Protein AF-A0A8J6B999-F1 (afdb_monomer)

Mean predicted aligned error: 14.42 Å

InterPro domains:
  IPR036723 Alpha-catenin/vinculin-like superfamily [SSF47220] (1-69)
  IPR054082 Talin, IBS2B domain [PF21896] (1-63)

Nearest PDB structures (foldseek):
  4igg-assembly1_B  TM=6.550E-01  e=1.428E-01  Homo sapiens
  1dov-assembly1_A  TM=7.125E-01  e=2.689E-01  Mus musculus
  4igg-assembly1_A  TM=6.454E-01  e=2.087E-01  Homo sapiens
  8tsh-assembly1_F  TM=8.777E-01  e=1.912E+00  Caldimonas thermodepolymerans
  3q84-assembly1_A  TM=4.508E-01  e=5.393E-01  Homo sapiens

Foldseek 3Di:
DVVVLVVVLVVLVVQLVVLVVQLVVLVVVCVVPVPDVVSVVSNVVSVVSNVVSVVVSVVSVVCPPPCNVVVVVVVVVVVVVVVCVVDVPDDPDPDDPVVVVVVVVVVVVVVVVVVVVVVVVPDPPDDPDDPPPD

Solvent-accessible surface area (backbone atoms only — not comparable to full-atom values): 7767 Å² total; per-residue (Å²): 116,72,70,60,58,50,50,51,53,52,50,40,52,49,52,31,53,53,28,48,52,52,26,53,51,30,48,52,51,29,72,77,42,78,82,48,67,65,38,56,53,51,28,52,52,25,51,48,51,30,52,53,36,50,52,51,46,50,49,53,63,61,66,57,44,90,61,46,68,58,51,53,51,50,50,54,52,52,54,54,51,50,59,57,64,73,62,75,82,66,84,92,64,98,66,54,71,70,56,52,51,51,52,52,54,53,50,52,53,50,55,53,50,51,52,55,52,56,59,58,64,73,42,99,82,65,77,94,76,87,74,93,78,130

Organism: Eleutherodactylus coqui (NCBI:txid57060)

pLDDT: mean 76.55, std 13.99, range [33.22, 92.75]

Secondary structure (DSSP, 8-state):
-HHHHHHHHHHHHHHHHHHHHHHHHHHHHHHH-TT-HHHHHHHHHHHHHHHHHHHHHHHHHHHT-TTHHHHHHHHHHHHHHHHHHHS--S-S----HHHHHHHHHHHHHHHHHHHHHHHHHTSTT--TTSSS--

Sequence (134 aa):
QNKQDQAQVVSNLKSISLSSSKLLQAAKALSADPAAPNLKSELAAAARAVTDSINQLITVCTQQAPGQKECDNALRELETVRELLQNPTEPLNDHSYFHCLDSVMENSKVHTCTRSICLHQSSPGSPPGSVFGA

Radius of gyration: 26.24 Å; Cα contacts (8 Å, |Δi|>4): 38; chains: 1; bounding box: 51×38×75 Å

Structure (mmCIF, N/CA/C/O backbone):
data_AF-A0A8J6B999-F1
#
_entry.id   AF-A0A8J6B999-F1
#
loop_
_atom_site.group_PDB
_atom_site.id
_atom_site.type_symbol
_atom_site.label_atom_id
_atom_site.label_alt_id
_atom_site.label_comp_id
_atom_site.label_asym_id
_atom_site.label_entity_id
_atom_site.label_seq_id
_atom_site.pdbx_PDB_ins_code
_atom_site.Cartn_x
_atom_site.Cartn_y
_atom_site.Cartn_z
_atom_site.occupancy
_atom_site.B_iso_or_equiv
_atom_site.auth_seq_id
_atom_site.auth_comp_id
_atom_site.auth_asym_id
_atom_site.auth_atom_id
_atom_site.pdbx_PDB_model_num
ATOM 1 N N . GLN A 1 1 ? -7.640 -1.691 -13.916 1.00 46.19 1 GLN A N 1
ATOM 2 C CA . GLN A 1 1 ? -6.959 -1.006 -12.798 1.00 46.19 1 GLN A CA 1
ATOM 3 C C . GLN A 1 1 ? -7.931 -0.465 -11.737 1.00 46.19 1 GLN A C 1
ATOM 5 O O . GLN A 1 1 ? -8.059 -1.104 -10.706 1.00 46.19 1 GLN A O 1
ATOM 10 N N . ASN A 1 2 ? -8.708 0.596 -12.003 1.00 55.53 2 ASN A N 1
ATOM 11 C CA . ASN A 1 2 ? -9.453 1.370 -10.983 1.00 55.53 2 ASN A CA 1
ATOM 12 C C . ASN A 1 2 ? -10.414 0.560 -10.066 1.00 55.53 2 ASN A C 1
ATOM 14 O O . ASN A 1 2 ? -10.564 0.857 -8.886 1.00 55.53 2 ASN A O 1
ATOM 18 N N . LYS A 1 3 ? -11.023 -0.531 -10.562 1.00 56.66 3 LYS A N 1
ATOM 19 C CA . LYS A 1 3 ? -11.933 -1.375 -9.756 1.00 56.66 3 LYS A CA 1
ATOM 20 C C . LYS A 1 3 ? -11.254 -2.068 -8.567 1.00 56.66 3 LYS A C 1
ATOM 22 O O . LYS A 1 3 ? -11.911 -2.292 -7.556 1.00 56.66 3 LYS A O 1
ATOM 27 N N . GLN A 1 4 ? -9.977 -2.434 -8.687 1.00 59.88 4 GLN A N 1
ATOM 28 C CA . GLN A 1 4 ? -9.262 -3.167 -7.636 1.00 59.88 4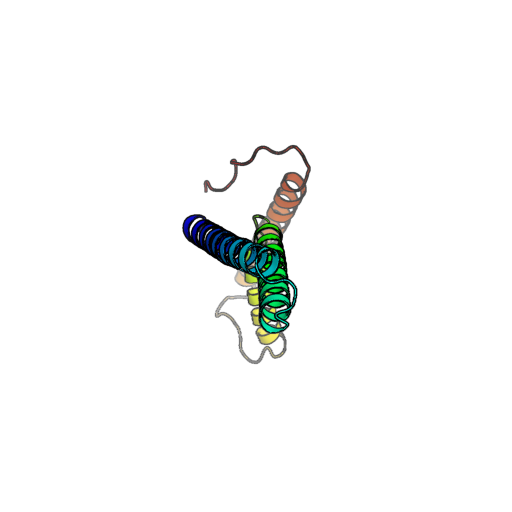 GLN A CA 1
ATOM 29 C C . GLN A 1 4 ? -8.828 -2.218 -6.510 1.00 59.88 4 GLN A C 1
ATOM 31 O O . GLN A 1 4 ? -9.015 -2.525 -5.336 1.00 59.88 4 GLN A O 1
ATOM 36 N N . ASP A 1 5 ? -8.377 -1.020 -6.881 1.00 67.12 5 ASP A N 1
ATOM 37 C CA . ASP A 1 5 ? -8.049 0.070 -5.959 1.00 67.12 5 ASP A CA 1
ATOM 38 C C . ASP A 1 5 ? -9.290 0.550 -5.201 1.00 67.12 5 ASP A C 1
ATOM 40 O O . ASP A 1 5 ? -9.283 0.649 -3.973 1.00 67.12 5 ASP A O 1
ATOM 44 N N . GLN A 1 6 ? -10.400 0.741 -5.919 1.00 68.12 6 GLN A N 1
ATOM 45 C CA . GLN A 1 6 ? -11.683 1.100 -5.325 1.00 68.12 6 GLN A CA 1
ATOM 46 C C . GLN A 1 6 ? -12.195 0.009 -4.372 1.00 68.12 6 GLN A C 1
ATOM 48 O O . GLN A 1 6 ? -12.699 0.324 -3.296 1.00 68.12 6 GLN A O 1
ATOM 53 N N . ALA A 1 7 ? -12.032 -1.274 -4.715 1.00 77.94 7 ALA A N 1
ATOM 54 C CA . ALA A 1 7 ? -12.398 -2.378 -3.829 1.00 77.94 7 ALA A CA 1
ATOM 55 C C . ALA A 1 7 ? -11.564 -2.383 -2.537 1.00 77.94 7 ALA A C 1
ATOM 57 O O . ALA A 1 7 ? -12.112 -2.612 -1.458 1.00 77.94 7 ALA A O 1
ATOM 58 N N . GLN A 1 8 ? -10.267 -2.080 -2.630 1.00 76.69 8 GLN A N 1
ATOM 59 C CA . GLN A 1 8 ? -9.373 -2.005 -1.476 1.00 76.69 8 GLN A CA 1
ATOM 60 C C . GLN A 1 8 ? -9.730 -0.826 -0.559 1.00 76.69 8 GLN A C 1
ATOM 62 O O . GLN A 1 8 ? -9.855 -1.002 0.653 1.00 76.69 8 GLN A O 1
ATOM 67 N N . VAL A 1 9 ? -10.005 0.351 -1.132 1.00 81.44 9 VAL A N 1
ATOM 68 C CA . VAL A 1 9 ? -10.483 1.528 -0.385 1.00 81.44 9 VAL A CA 1
ATOM 69 C C . VAL A 1 9 ? -11.818 1.236 0.304 1.00 81.44 9 VAL A C 1
ATOM 71 O O . VAL A 1 9 ? -11.967 1.490 1.499 1.00 81.44 9 VAL A O 1
ATOM 74 N N . VAL A 1 10 ? -12.778 0.633 -0.403 1.00 85.00 10 VAL A N 1
ATOM 75 C CA . VAL A 1 10 ? -14.081 0.251 0.168 1.00 85.00 10 VAL A CA 1
ATOM 76 C C . VAL A 1 10 ? -13.926 -0.792 1.280 1.00 85.00 10 VAL A C 1
ATOM 78 O O . VAL A 1 10 ? -14.631 -0.719 2.286 1.00 85.00 10 VAL A O 1
ATOM 81 N N . SER A 1 11 ? -13.005 -1.746 1.137 1.00 84.06 11 SER A N 1
ATOM 82 C CA . SER A 1 11 ? -12.698 -2.730 2.181 1.00 84.06 11 SER A CA 1
ATOM 83 C C . SER A 1 11 ? -12.142 -2.061 3.442 1.00 84.06 11 SER A C 1
ATOM 85 O O . SER A 1 11 ? -12.627 -2.321 4.543 1.00 84.06 11 SER A O 1
ATOM 87 N N . ASN A 1 12 ? -11.190 -1.139 3.288 1.00 84.81 12 ASN A N 1
ATOM 88 C CA . ASN A 1 12 ? -10.612 -0.393 4.408 1.00 84.81 12 ASN A CA 1
ATOM 89 C C . ASN A 1 12 ? -11.664 0.468 5.117 1.00 84.81 12 ASN A C 1
ATOM 91 O O . ASN A 1 12 ? -11.765 0.441 6.343 1.00 84.81 12 ASN A O 1
ATOM 95 N N . LEU A 1 13 ? -12.519 1.158 4.357 1.00 87.00 13 LEU A N 1
ATOM 96 C CA . LEU A 1 13 ? -13.636 1.929 4.910 1.00 87.00 13 LEU A CA 1
ATOM 97 C C . LEU A 1 13 ? -14.612 1.050 5.706 1.00 87.00 13 LEU A C 1
ATOM 99 O O . LEU A 1 13 ? -15.069 1.451 6.779 1.00 87.00 13 LEU A O 1
ATOM 103 N N . LYS A 1 14 ? -14.901 -0.170 5.235 1.00 88.88 14 LYS A N 1
ATOM 104 C CA . LYS A 1 14 ? -15.721 -1.139 5.982 1.00 88.88 14 LYS A CA 1
ATOM 105 C C . LYS A 1 14 ? -15.053 -1.564 7.292 1.00 88.88 14 LYS A C 1
ATOM 107 O O . LYS A 1 14 ? -15.730 -1.586 8.319 1.00 88.88 14 LYS A O 1
ATOM 112 N N . SER A 1 15 ? -13.746 -1.840 7.290 1.00 87.88 15 SER A N 1
ATOM 113 C CA . SER A 1 15 ? -12.990 -2.151 8.516 1.00 87.88 15 SER A CA 1
ATOM 114 C C . SER A 1 15 ? -13.003 -0.999 9.522 1.00 87.88 15 SER A C 1
ATOM 116 O O . SER A 1 15 ? -13.213 -1.236 10.714 1.00 87.88 15 SER A O 1
ATOM 118 N N . ILE A 1 16 ? -12.861 0.248 9.060 1.00 89.94 16 ILE A N 1
ATOM 119 C CA . ILE A 1 16 ? -12.967 1.444 9.912 1.00 89.94 16 ILE A CA 1
ATOM 120 C C . ILE A 1 16 ? -14.366 1.539 10.526 1.00 89.94 16 ILE A C 1
ATOM 122 O O . ILE A 1 16 ? -14.499 1.751 11.733 1.00 89.94 16 ILE A O 1
ATOM 126 N N . SER A 1 17 ? -15.411 1.355 9.717 1.00 91.88 17 SER A N 1
ATOM 127 C CA . SER A 1 17 ? -16.804 1.436 10.166 1.00 91.88 17 SER A CA 1
ATOM 128 C C . SER A 1 17 ? -17.135 0.362 11.212 1.00 91.88 17 SER A C 1
ATOM 130 O O . SER A 1 17 ? -17.736 0.658 12.250 1.00 91.88 17 SER A O 1
ATOM 132 N N . LEU A 1 18 ? -16.661 -0.870 11.001 1.00 89.88 18 LEU A N 1
ATOM 133 C CA . LEU A 1 18 ? -16.833 -1.973 11.946 1.00 89.88 18 LEU A CA 1
ATOM 134 C C . LEU A 1 18 ? -16.072 -1.725 13.256 1.00 89.88 18 LEU A C 1
ATOM 136 O O . LEU A 1 18 ? -16.630 -1.909 14.338 1.00 89.88 18 LEU A O 1
ATOM 140 N N . SER A 1 19 ? -14.816 -1.284 13.168 1.00 89.62 19 SER A N 1
ATOM 141 C CA . SER A 1 19 ? -13.972 -1.006 14.339 1.00 89.62 19 SER A CA 1
ATOM 142 C C . SER A 1 19 ? -14.515 0.168 15.155 1.00 89.62 19 SER A C 1
ATOM 144 O O . SER A 1 19 ? -14.571 0.093 16.380 1.00 89.62 19 SER A O 1
ATOM 146 N N . SER A 1 20 ? -15.019 1.205 14.482 1.00 92.25 20 SER A N 1
ATOM 147 C CA . SER A 1 20 ? -15.687 2.347 15.117 1.00 92.25 20 SER A CA 1
ATOM 148 C C . SER A 1 20 ? -16.982 1.928 15.811 1.00 92.25 20 SER A C 1
ATOM 150 O O . SER A 1 20 ? -17.245 2.349 16.933 1.00 92.25 20 SER A O 1
ATOM 152 N N . SER A 1 21 ? -17.769 1.042 15.191 1.00 92.75 21 SER A N 1
ATOM 153 C CA . SER A 1 21 ? -18.984 0.499 15.811 1.00 92.75 21 SER A CA 1
ATOM 154 C C . SER A 1 21 ? -18.666 -0.287 17.084 1.00 92.75 21 SER A C 1
ATOM 156 O O . SER A 1 21 ? -19.323 -0.087 18.104 1.00 92.75 21 SER A O 1
ATOM 158 N N . LYS A 1 22 ? -17.622 -1.128 17.060 1.00 89.38 22 LYS A N 1
ATOM 159 C CA . LYS A 1 22 ? -17.143 -1.855 18.249 1.00 89.38 22 LYS A CA 1
ATOM 160 C C . LYS A 1 22 ? -16.646 -0.904 19.335 1.00 89.38 22 LYS A C 1
ATOM 162 O O . LYS A 1 22 ? -16.997 -1.083 20.496 1.00 89.38 22 LYS A O 1
ATOM 167 N N . LEU A 1 23 ? -15.900 0.134 18.960 1.00 90.94 23 LEU A N 1
ATOM 168 C CA . LEU A 1 23 ? -15.428 1.161 19.887 1.00 90.94 23 LEU A CA 1
ATOM 169 C C . LEU A 1 23 ? -16.590 1.878 20.581 1.00 90.94 23 LEU A C 1
ATOM 171 O O . LEU A 1 23 ? -16.573 2.024 21.799 1.00 90.94 23 LEU A O 1
ATOM 175 N N . LEU A 1 24 ? -17.622 2.277 19.833 1.00 92.31 24 LEU A N 1
ATOM 176 C CA . LEU A 1 24 ? -18.819 2.904 20.399 1.00 92.31 24 LEU A CA 1
ATOM 177 C C . LEU A 1 24 ? -19.573 1.954 21.335 1.00 92.31 24 LEU A C 1
ATOM 179 O O . LEU A 1 24 ? -20.071 2.377 22.377 1.00 92.31 24 LEU A O 1
ATOM 183 N N . GLN A 1 25 ? -19.645 0.669 20.986 1.00 89.69 25 GLN A N 1
ATOM 184 C CA . GLN A 1 25 ? -20.307 -0.343 21.806 1.00 89.69 25 GLN A CA 1
ATOM 185 C C . GLN A 1 25 ? -19.553 -0.579 23.124 1.00 89.69 25 GLN A C 1
ATOM 187 O O . GLN A 1 25 ? -20.173 -0.564 24.188 1.00 89.69 25 GLN A O 1
ATOM 192 N N . ALA A 1 26 ? -18.221 -0.684 23.068 1.00 86.88 26 ALA A N 1
ATOM 193 C CA . ALA A 1 26 ? -17.357 -0.779 24.242 1.00 86.88 26 ALA A CA 1
ATOM 194 C C . ALA A 1 26 ? -17.423 0.491 25.108 1.00 86.88 26 ALA A C 1
ATOM 196 O O . ALA A 1 26 ? -17.514 0.399 26.329 1.00 86.88 26 ALA A O 1
ATOM 197 N N . ALA A 1 27 ? -17.460 1.678 24.492 1.00 89.94 27 ALA A N 1
ATOM 198 C CA . ALA A 1 27 ? -17.616 2.948 25.203 1.00 89.94 27 ALA A CA 1
ATOM 199 C C . ALA A 1 27 ? -18.961 3.026 25.935 1.00 89.94 27 ALA A C 1
ATOM 201 O O . ALA A 1 27 ? -19.018 3.445 27.091 1.00 89.94 27 ALA A O 1
ATOM 202 N N . LYS A 1 28 ? -20.043 2.572 25.289 1.00 90.00 28 LYS A N 1
ATOM 203 C CA . LYS A 1 28 ? -21.373 2.508 25.901 1.00 90.00 28 LYS A CA 1
ATOM 204 C C . LYS A 1 28 ? -21.396 1.533 27.077 1.00 90.00 28 LYS A C 1
ATOM 206 O O . LYS A 1 28 ? -21.899 1.890 28.140 1.00 90.00 28 LYS A O 1
ATOM 211 N N . ALA A 1 29 ? -20.824 0.341 26.919 1.00 86.25 29 ALA A N 1
ATOM 212 C CA . ALA A 1 29 ? -20.719 -0.631 28.004 1.00 86.25 29 ALA A CA 1
ATOM 213 C C . ALA A 1 29 ? -19.904 -0.071 29.183 1.00 86.25 29 ALA A C 1
ATOM 215 O O . ALA A 1 29 ? -20.343 -0.156 30.324 1.00 86.25 29 ALA A O 1
ATOM 216 N N . LEU A 1 30 ? -18.772 0.583 28.908 1.00 86.88 30 LEU A N 1
ATOM 217 C CA . LEU A 1 30 ? -17.925 1.196 29.932 1.00 86.88 30 LEU A CA 1
ATOM 218 C C . LEU A 1 30 ? -18.612 2.372 30.646 1.00 86.88 30 LEU A C 1
ATOM 220 O O . LEU A 1 30 ? -18.367 2.603 31.825 1.00 86.88 30 LEU A O 1
ATOM 224 N N . SER A 1 31 ? -19.481 3.115 29.953 1.00 86.12 31 SER A N 1
ATOM 225 C CA . SER A 1 31 ? -20.287 4.171 30.580 1.00 86.12 31 SER A CA 1
ATOM 226 C C . SER A 1 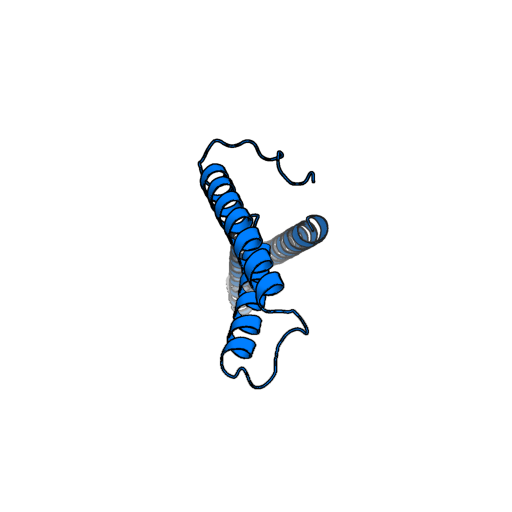31 ? -21.353 3.621 31.533 1.00 86.12 31 SER A C 1
ATOM 228 O O . SER A 1 31 ? -21.700 4.287 32.504 1.00 86.12 31 SER A O 1
ATOM 230 N N . ALA A 1 32 ? -21.850 2.407 31.270 1.00 86.62 32 ALA A N 1
ATOM 231 C CA . ALA A 1 32 ? -22.796 1.713 32.137 1.00 86.62 32 ALA A CA 1
ATOM 232 C C . ALA A 1 32 ? -22.099 1.027 33.325 1.00 86.62 32 ALA A C 1
ATOM 234 O O . ALA A 1 32 ? -22.684 0.950 34.402 1.00 86.62 32 ALA A O 1
ATOM 235 N N . ASP A 1 33 ? -20.857 0.569 33.142 1.00 84.00 33 ASP A N 1
ATOM 236 C CA . ASP A 1 33 ? -20.029 -0.018 34.197 1.00 84.00 33 ASP A CA 1
ATOM 237 C C . ASP A 1 33 ? -18.561 0.470 34.125 1.00 84.00 33 ASP A C 1
ATOM 239 O O . ASP A 1 33 ? -17.709 -0.151 33.478 1.00 84.00 33 ASP A O 1
ATOM 243 N N . PRO A 1 34 ? -18.229 1.586 34.804 1.00 77.75 34 PRO A N 1
ATOM 244 C CA . PRO A 1 34 ? -16.882 2.163 34.794 1.00 77.75 34 PRO A CA 1
ATOM 245 C C . PRO A 1 34 ? -15.861 1.400 35.661 1.00 77.75 34 PRO A C 1
ATOM 247 O O . PRO A 1 34 ? -14.656 1.699 35.599 1.00 77.75 34 PRO A O 1
ATOM 250 N N . ALA A 1 35 ? -16.315 0.437 36.472 1.00 79.56 35 ALA A N 1
ATOM 251 C CA . ALA A 1 35 ? -15.471 -0.349 37.368 1.00 79.56 35 ALA A CA 1
ATOM 252 C C . ALA A 1 35 ? -14.881 -1.593 36.685 1.00 79.56 35 ALA A C 1
ATOM 254 O O . ALA A 1 35 ? -13.901 -2.146 37.184 1.00 79.56 35 ALA A O 1
ATOM 255 N N . ALA A 1 36 ? -15.416 -1.994 35.529 1.00 78.56 36 ALA A N 1
ATOM 256 C CA . ALA A 1 36 ? -15.016 -3.196 34.810 1.00 78.56 36 ALA A CA 1
ATOM 257 C C . ALA A 1 36 ? -13.689 -2.997 34.023 1.00 78.56 36 ALA A C 1
ATOM 259 O O . ALA A 1 36 ? -13.642 -2.262 33.028 1.00 78.56 36 ALA A O 1
ATOM 260 N N . PRO A 1 37 ? -12.568 -3.629 34.431 1.00 77.56 37 PRO A N 1
ATOM 261 C CA . PRO A 1 37 ? -11.263 -3.440 33.784 1.00 77.56 37 PRO A CA 1
ATOM 262 C C . PRO A 1 37 ? -11.174 -4.091 32.392 1.00 77.56 37 PRO A C 1
ATOM 264 O O . PRO A 1 37 ? -10.422 -3.625 31.534 1.00 77.56 37 PRO A O 1
ATOM 267 N N . ASN A 1 38 ? -11.970 -5.131 32.142 1.00 83.94 38 ASN A N 1
ATOM 268 C CA . ASN A 1 38 ? -12.122 -5.785 30.840 1.00 83.94 38 ASN A CA 1
ATOM 269 C C . ASN A 1 38 ? -12.636 -4.812 29.765 1.00 83.94 38 ASN A C 1
ATOM 271 O O . ASN A 1 38 ? -12.052 -4.755 28.685 1.00 83.94 38 ASN A O 1
ATOM 275 N N . LEU A 1 39 ? -13.641 -3.985 30.077 1.00 82.25 39 LEU A N 1
ATOM 276 C CA . LEU A 1 39 ? -14.214 -3.019 29.129 1.00 82.25 39 LEU A CA 1
ATOM 277 C C . LEU A 1 39 ? -13.222 -1.913 28.745 1.00 82.25 39 LEU A C 1
ATOM 279 O O . LEU A 1 39 ? -13.191 -1.476 27.597 1.00 82.25 39 LEU A O 1
ATOM 283 N N . LYS A 1 40 ? -12.360 -1.490 29.680 1.00 85.81 40 LYS A N 1
ATOM 284 C CA . LYS A 1 40 ? -11.286 -0.518 29.400 1.00 85.81 40 LYS A CA 1
ATOM 285 C C . LYS A 1 40 ? -10.244 -1.087 28.440 1.00 85.81 40 LYS A C 1
ATOM 287 O O . LYS A 1 40 ? -9.812 -0.388 27.525 1.00 85.81 40 LYS A O 1
ATOM 292 N N . SER A 1 41 ? -9.860 -2.350 28.638 1.00 88.56 41 SER A N 1
ATOM 293 C CA . SER A 1 41 ? -8.937 -3.051 27.739 1.00 88.56 41 SER A CA 1
ATOM 294 C C . SER A 1 41 ? -9.540 -3.215 26.340 1.00 88.56 41 SER A C 1
ATOM 296 O O . SER A 1 41 ? -8.884 -2.925 25.341 1.00 88.56 41 SER A O 1
ATOM 298 N N . GLU A 1 42 ? -10.820 -3.588 26.264 1.00 87.00 42 GLU A N 1
ATOM 299 C CA . GLU A 1 42 ? -11.537 -3.767 25.000 1.00 87.00 42 GLU A CA 1
ATOM 300 C C . GLU A 1 42 ? -11.706 -2.445 24.233 1.00 87.00 42 GLU A C 1
ATOM 302 O O . GLU A 1 42 ? -11.455 -2.388 23.028 1.00 87.00 42 GLU A O 1
ATOM 307 N N . LEU A 1 43 ? -12.022 -1.350 24.935 1.00 87.19 43 LEU A N 1
ATOM 308 C CA . LEU A 1 43 ? -12.069 -0.002 24.363 1.00 87.19 43 LEU A CA 1
ATOM 309 C C . LEU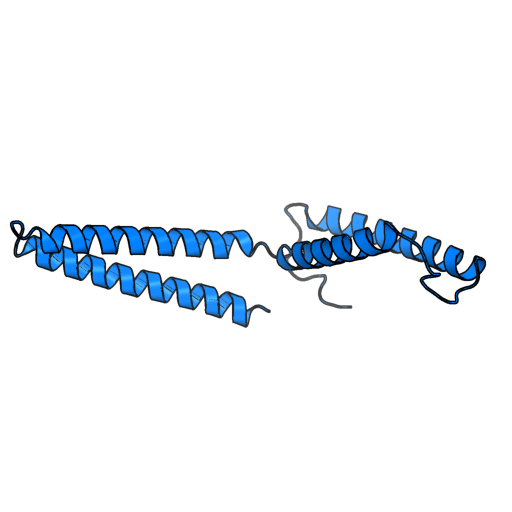 A 1 43 ? -10.704 0.421 23.805 1.00 87.19 43 LEU A C 1
ATOM 311 O O . LEU A 1 43 ? -10.621 0.925 22.686 1.00 87.19 43 LEU A O 1
ATOM 315 N N . ALA A 1 44 ? -9.630 0.211 24.570 1.00 89.31 44 ALA A N 1
ATOM 316 C CA . ALA A 1 44 ? -8.277 0.548 24.140 1.00 89.31 44 ALA A CA 1
ATOM 317 C C . ALA A 1 44 ? -7.856 -0.267 22.906 1.00 89.31 44 ALA A C 1
ATOM 319 O O . ALA A 1 44 ? -7.251 0.280 21.982 1.00 89.31 44 ALA A O 1
ATOM 320 N N . ALA A 1 45 ? -8.214 -1.553 22.856 1.00 89.25 45 ALA A N 1
ATOM 321 C CA . ALA A 1 45 ? -7.982 -2.405 21.695 1.00 89.25 45 ALA A CA 1
ATOM 322 C C . ALA A 1 45 ? -8.775 -1.921 20.469 1.00 89.25 45 ALA A C 1
ATOM 324 O O . ALA A 1 45 ? -8.208 -1.794 19.383 1.00 89.25 45 ALA A O 1
ATOM 325 N N . ALA A 1 46 ? -10.055 -1.576 20.641 1.00 88.88 46 ALA A N 1
ATOM 326 C CA . ALA A 1 46 ? -10.881 -1.031 19.568 1.00 88.88 46 ALA A CA 1
ATOM 327 C C . ALA A 1 46 ? -10.346 0.320 19.054 1.00 88.88 46 ALA A C 1
ATOM 329 O O . ALA A 1 46 ? -10.334 0.558 17.848 1.00 88.88 46 ALA A O 1
ATOM 330 N N . ALA A 1 47 ? -9.839 1.183 19.940 1.00 90.00 47 ALA A N 1
ATOM 331 C CA . ALA A 1 47 ? -9.270 2.482 19.574 1.00 90.00 47 ALA A CA 1
ATOM 332 C C . ALA A 1 47 ? -7.977 2.341 18.762 1.00 90.00 47 ALA A C 1
ATOM 334 O O . ALA A 1 47 ? -7.783 3.048 17.768 1.00 90.00 47 ALA A O 1
ATOM 335 N N . ARG A 1 48 ? -7.124 1.380 19.135 1.00 91.19 48 ARG A N 1
ATOM 336 C CA . ARG A 1 48 ? -5.940 1.019 18.344 1.00 91.19 48 ARG A CA 1
ATOM 337 C C . ARG A 1 48 ? -6.337 0.490 16.971 1.00 91.19 48 ARG A C 1
ATOM 339 O O . ARG A 1 48 ? -5.852 1.010 15.978 1.00 91.19 48 ARG A O 1
ATOM 346 N N . ALA A 1 49 ? -7.299 -0.431 16.904 1.00 88.56 49 ALA A N 1
ATOM 347 C CA . ALA A 1 49 ? -7.775 -0.980 15.634 1.00 88.56 49 ALA A CA 1
ATOM 348 C C . ALA A 1 49 ? -8.331 0.096 14.678 1.00 88.56 49 ALA A C 1
ATOM 350 O O . ALA A 1 49 ? -8.090 0.036 13.470 1.00 88.56 49 ALA A O 1
ATOM 351 N N . VAL A 1 50 ? -9.041 1.106 15.200 1.00 89.69 50 VAL A N 1
ATOM 352 C CA . VAL A 1 50 ? -9.494 2.262 14.403 1.00 89.69 50 VAL A CA 1
ATOM 353 C C . VAL A 1 50 ? -8.303 3.067 13.882 1.00 89.69 50 VAL A C 1
ATOM 355 O O . VAL A 1 50 ? -8.260 3.391 12.698 1.00 89.69 50 VAL A O 1
ATOM 358 N N . THR A 1 51 ? -7.324 3.349 14.742 1.00 91.56 51 THR A N 1
ATOM 359 C CA . THR A 1 51 ? -6.112 4.098 14.375 1.00 91.56 51 THR A CA 1
ATOM 360 C C . THR A 1 51 ? -5.314 3.379 13.289 1.00 91.56 51 THR A C 1
ATOM 362 O O . THR A 1 51 ? -4.957 3.987 12.282 1.00 91.56 51 THR A O 1
ATOM 365 N N . ASP A 1 52 ? -5.103 2.073 13.446 1.00 88.50 52 ASP A N 1
ATOM 366 C CA . ASP A 1 52 ? -4.388 1.247 12.475 1.00 88.50 52 ASP A CA 1
ATOM 367 C C . ASP A 1 52 ? -5.113 1.230 11.127 1.00 88.50 52 ASP A C 1
ATOM 369 O O . ASP A 1 52 ? -4.489 1.432 10.088 1.00 88.50 52 ASP A O 1
ATOM 373 N N . SER A 1 53 ? -6.442 1.090 11.136 1.00 86.81 53 SER A N 1
ATOM 374 C CA . SER A 1 53 ? -7.251 1.100 9.911 1.00 86.81 53 SER A CA 1
ATOM 375 C C . SER A 1 53 ? -7.199 2.452 9.183 1.00 86.81 53 SER A C 1
ATOM 377 O O . SER A 1 53 ? -7.184 2.494 7.953 1.00 86.81 53 SER A O 1
ATOM 379 N N . ILE A 1 54 ? -7.148 3.566 9.925 1.00 87.62 54 ILE A N 1
ATOM 380 C CA . ILE A 1 54 ? -6.990 4.916 9.359 1.00 87.62 54 ILE A CA 1
ATOM 381 C C . ILE A 1 54 ? -5.598 5.081 8.749 1.00 87.62 54 ILE A C 1
ATOM 383 O O . ILE A 1 54 ? -5.487 5.547 7.617 1.00 87.62 54 ILE A O 1
ATOM 387 N N . ASN A 1 55 ? -4.547 4.661 9.458 1.00 87.31 55 ASN A N 1
ATOM 388 C CA . ASN A 1 55 ? -3.181 4.698 8.937 1.00 87.31 55 ASN A CA 1
ATOM 389 C C . ASN A 1 55 ? -3.067 3.882 7.645 1.00 87.31 55 ASN A C 1
ATOM 391 O O . ASN A 1 55 ? -2.510 4.361 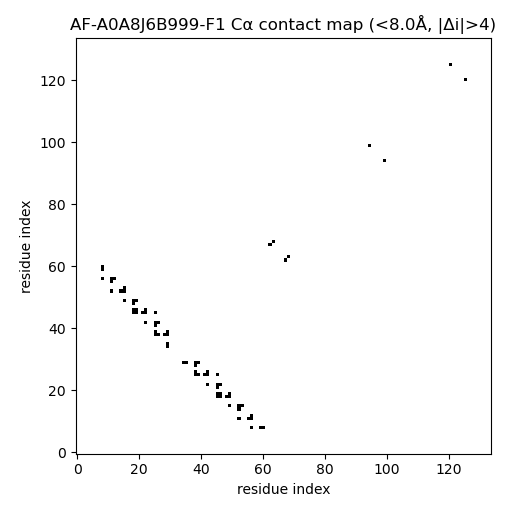6.663 1.00 87.31 55 ASN A O 1
ATOM 395 N N . GLN A 1 56 ? -3.684 2.700 7.604 1.00 82.38 56 GLN A N 1
ATOM 396 C CA . GLN A 1 56 ? -3.724 1.853 6.415 1.00 82.38 56 GLN A CA 1
ATOM 397 C C . GLN A 1 56 ? -4.468 2.516 5.248 1.00 82.38 56 GLN A C 1
ATOM 399 O O . GLN A 1 56 ? -4.023 2.430 4.105 1.00 82.38 56 GLN A O 1
ATOM 404 N N . LEU A 1 57 ? -5.579 3.211 5.514 1.00 83.06 57 LEU A N 1
ATOM 405 C CA . LEU A 1 57 ? -6.301 3.966 4.489 1.00 83.06 57 LEU A CA 1
ATOM 406 C C . LEU A 1 57 ? -5.453 5.117 3.938 1.00 83.06 57 LEU A C 1
ATOM 408 O O . LEU A 1 57 ? -5.407 5.295 2.726 1.00 83.06 57 LEU A O 1
ATOM 412 N N . ILE A 1 58 ? -4.755 5.860 4.803 1.00 82.81 58 ILE A N 1
ATOM 413 C CA . ILE A 1 58 ? -3.826 6.919 4.387 1.00 82.81 58 ILE A CA 1
ATOM 414 C C . ILE A 1 58 ? -2.749 6.325 3.489 1.00 82.81 58 ILE A C 1
ATOM 416 O O . ILE A 1 58 ? -2.531 6.844 2.404 1.00 82.81 58 ILE A O 1
ATOM 420 N N . THR A 1 59 ? -2.129 5.220 3.902 1.00 79.00 59 THR A N 1
ATOM 421 C CA . THR A 1 59 ? -1.129 4.503 3.110 1.00 79.00 59 THR A CA 1
ATOM 422 C C . THR A 1 59 ? -1.662 4.100 1.740 1.00 79.00 59 THR A C 1
ATOM 424 O O . THR A 1 59 ? -0.985 4.312 0.744 1.00 79.00 59 THR A O 1
ATOM 427 N N . VAL A 1 60 ? -2.882 3.567 1.657 1.00 73.81 60 VAL A N 1
ATOM 428 C CA . VAL A 1 60 ? -3.491 3.218 0.367 1.00 73.81 60 VAL A CA 1
ATOM 429 C C . VAL A 1 60 ? -3.744 4.467 -0.476 1.00 73.81 60 VAL A C 1
ATOM 431 O O . VAL A 1 60 ? -3.395 4.473 -1.648 1.00 73.81 60 VAL A O 1
ATOM 434 N N . CYS A 1 61 ? -4.267 5.545 0.103 1.00 70.94 61 CYS A N 1
ATOM 435 C CA . CYS A 1 61 ? -4.505 6.795 -0.618 1.00 70.94 61 CYS A CA 1
ATOM 436 C C . CYS A 1 61 ? -3.209 7.506 -1.055 1.00 70.94 61 CYS A C 1
ATOM 438 O O . CYS A 1 61 ? -3.219 8.199 -2.067 1.00 70.94 61 CYS A O 1
ATOM 440 N N . THR A 1 62 ? -2.103 7.358 -0.315 1.00 68.44 62 THR A N 1
ATOM 441 C CA . THR A 1 62 ? -0.813 7.999 -0.626 1.00 68.44 62 THR A CA 1
ATOM 442 C C . THR A 1 62 ? 0.070 7.158 -1.542 1.00 68.44 62 THR A C 1
ATOM 444 O O . THR A 1 62 ? 0.737 7.721 -2.403 1.00 68.44 62 THR A O 1
ATOM 447 N N . GLN A 1 63 ? 0.050 5.828 -1.414 1.00 57.78 63 GLN A N 1
ATOM 448 C CA . GLN A 1 63 ? 0.736 4.905 -2.332 1.00 57.78 63 GLN A CA 1
ATOM 449 C C . GLN A 1 63 ? 0.003 4.764 -3.674 1.00 57.78 63 GLN A C 1
ATOM 451 O O . GLN A 1 63 ? 0.581 4.294 -4.650 1.00 57.78 63 GLN A O 1
ATOM 456 N N . GLN A 1 64 ? -1.258 5.198 -3.752 1.00 56.97 64 GLN A N 1
ATOM 457 C CA . GLN A 1 64 ? -2.022 5.320 -4.995 1.00 56.97 64 GLN A CA 1
ATOM 458 C C . GLN A 1 64 ? -1.804 6.673 -5.692 1.00 56.97 64 GLN A C 1
ATOM 460 O O . GLN A 1 64 ? -2.711 7.181 -6.354 1.00 56.97 64 GLN A O 1
ATOM 465 N N . ALA A 1 65 ? -0.612 7.272 -5.589 1.00 53.44 65 ALA A N 1
ATOM 466 C CA . ALA A 1 65 ? -0.248 8.324 -6.530 1.00 53.44 65 ALA A CA 1
ATOM 467 C C . ALA A 1 65 ? -0.339 7.735 -7.958 1.00 53.44 65 ALA A C 1
ATOM 469 O O . ALA A 1 65 ? 0.307 6.716 -8.237 1.00 53.44 65 ALA A O 1
ATOM 470 N N . PRO A 1 66 ? -1.169 8.298 -8.859 1.00 54.69 66 PRO A N 1
ATOM 471 C CA . PRO A 1 66 ? -1.290 7.785 -10.219 1.00 54.69 66 PRO A CA 1
ATOM 472 C C . PRO A 1 66 ? 0.095 7.791 -10.881 1.00 54.69 66 PRO A C 1
ATOM 474 O O . PRO A 1 66 ? 0.768 8.817 -10.896 1.00 54.69 66 PRO A O 1
ATOM 477 N N . GLY A 1 67 ? 0.538 6.625 -11.361 1.00 60.94 67 GLY A N 1
ATOM 478 C CA . GLY A 1 67 ? 1.876 6.411 -11.928 1.00 60.94 67 GLY A CA 1
ATOM 479 C C . GLY A 1 67 ? 2.878 5.696 -11.009 1.00 60.94 67 GLY A C 1
ATOM 480 O O . GLY A 1 67 ? 3.852 5.142 -11.504 1.00 60.94 67 GLY A O 1
ATOM 481 N N . GLN A 1 68 ? 2.647 5.592 -9.693 1.00 64.25 68 GLN A N 1
ATOM 482 C CA . GLN A 1 68 ? 3.619 4.942 -8.795 1.00 64.25 68 GLN A CA 1
ATOM 483 C C . GLN A 1 68 ? 3.748 3.432 -9.036 1.00 64.25 68 GLN A C 1
ATOM 485 O O . GLN A 1 68 ? 4.853 2.903 -9.056 1.00 64.25 68 GLN A O 1
ATOM 490 N N . LYS A 1 69 ? 2.637 2.745 -9.318 1.00 65.81 69 LYS A N 1
ATOM 491 C CA . LYS A 1 69 ? 2.661 1.326 -9.710 1.00 65.81 69 LYS A CA 1
ATOM 492 C C . LYS A 1 69 ? 3.438 1.093 -11.013 1.00 65.81 69 LYS A C 1
ATOM 494 O O . LYS A 1 69 ? 4.073 0.055 -11.171 1.00 65.81 69 LYS A O 1
ATOM 499 N N . GLU A 1 70 ? 3.360 2.036 -11.949 1.00 69.38 70 GLU A N 1
ATOM 500 C CA . GLU A 1 70 ? 4.097 1.982 -13.216 1.00 69.38 70 GLU A CA 1
ATOM 501 C C . GLU A 1 70 ? 5.592 2.209 -12.965 1.00 69.38 70 GLU A C 1
ATOM 503 O O . GLU A 1 70 ? 6.412 1.458 -13.488 1.00 69.38 70 GLU A O 1
ATOM 508 N N . CYS A 1 71 ? 5.941 3.152 -12.080 1.00 75.75 71 CYS A N 1
ATOM 509 C CA . CYS A 1 71 ? 7.310 3.355 -11.605 1.00 75.75 71 CYS A CA 1
ATOM 510 C C . CYS A 1 71 ? 7.878 2.119 -10.888 1.00 75.75 71 CYS A C 1
ATOM 512 O O . CYS A 1 71 ? 9.008 1.735 -11.172 1.00 75.75 71 CYS A O 1
ATOM 514 N N . ASP A 1 72 ? 7.113 1.467 -10.007 1.00 77.56 72 ASP A N 1
ATOM 515 C CA . ASP A 1 72 ? 7.544 0.247 -9.307 1.00 77.56 72 ASP A CA 1
ATOM 516 C C . ASP A 1 72 ? 7.748 -0.926 -10.275 1.00 77.56 72 ASP A C 1
ATOM 518 O O . ASP A 1 72 ? 8.700 -1.697 -10.137 1.00 77.56 72 ASP A O 1
ATOM 522 N N . ASN A 1 73 ? 6.873 -1.064 -11.278 1.00 78.19 73 ASN A N 1
ATOM 523 C CA . ASN A 1 73 ? 7.042 -2.077 -12.317 1.00 78.19 73 ASN A CA 1
ATOM 524 C C . ASN A 1 73 ? 8.301 -1.806 -13.152 1.00 78.19 73 ASN A C 1
ATOM 526 O O . ASN A 1 73 ? 9.107 -2.712 -13.351 1.00 78.19 73 ASN A O 1
ATOM 530 N N . ALA A 1 74 ? 8.498 -0.556 -13.581 1.00 82.00 74 ALA A N 1
ATOM 531 C CA . ALA A 1 74 ? 9.690 -0.148 -14.315 1.00 82.00 74 ALA A CA 1
ATOM 532 C C . ALA A 1 74 ? 10.967 -0.375 -13.491 1.00 82.00 74 ALA A C 1
ATOM 534 O O . ALA A 1 74 ? 11.958 -0.865 -14.022 1.00 82.00 74 ALA A O 1
ATOM 535 N N . LEU A 1 75 ? 10.946 -0.087 -12.185 1.00 84.31 75 LEU A N 1
ATOM 536 C CA . LEU A 1 75 ? 12.086 -0.321 -11.299 1.00 84.31 75 LEU A CA 1
ATOM 537 C C . LEU A 1 75 ? 12.456 -1.808 -11.232 1.00 84.31 75 LEU A C 1
ATOM 539 O O . LEU A 1 75 ? 13.629 -2.148 -11.360 1.00 84.31 75 LEU A O 1
ATOM 543 N N . ARG A 1 76 ? 11.466 -2.697 -11.109 1.00 85.69 76 ARG A N 1
ATOM 544 C CA . ARG A 1 76 ? 11.698 -4.149 -11.098 1.00 85.69 76 ARG A CA 1
ATOM 545 C C . ARG A 1 76 ? 12.291 -4.656 -12.416 1.00 85.69 76 ARG A C 1
ATOM 547 O O . ARG A 1 76 ? 13.185 -5.504 -12.412 1.00 85.69 76 ARG A O 1
ATOM 554 N N . GLU A 1 77 ? 11.802 -4.154 -13.547 1.00 85.56 77 GLU A N 1
ATOM 555 C CA . GLU A 1 77 ? 12.365 -4.488 -14.860 1.00 85.56 77 GLU A CA 1
ATOM 556 C C . GLU A 1 77 ? 13.816 -4.005 -14.974 1.00 85.56 77 GLU A C 1
ATOM 558 O O . GLU A 1 77 ? 14.686 -4.765 -15.399 1.00 85.56 77 GLU A O 1
ATOM 563 N N . LEU A 1 78 ? 14.104 -2.784 -14.510 1.00 85.31 78 LEU A N 1
ATOM 564 C CA . LEU A 1 78 ? 15.461 -2.235 -14.480 1.00 85.31 78 LEU A CA 1
ATOM 565 C C . LEU A 1 78 ? 16.411 -3.068 -13.611 1.00 85.31 78 LEU A C 1
ATOM 567 O O . LEU A 1 78 ? 17.554 -3.288 -14.005 1.00 85.31 78 LEU A O 1
ATOM 571 N N . GLU A 1 79 ? 15.959 -3.554 -12.455 1.00 85.50 79 GLU A N 1
ATOM 572 C CA . GLU A 1 79 ? 16.746 -4.448 -11.597 1.00 85.50 79 GLU A CA 1
ATOM 573 C C . GLU A 1 79 ? 17.066 -5.772 -12.299 1.00 85.50 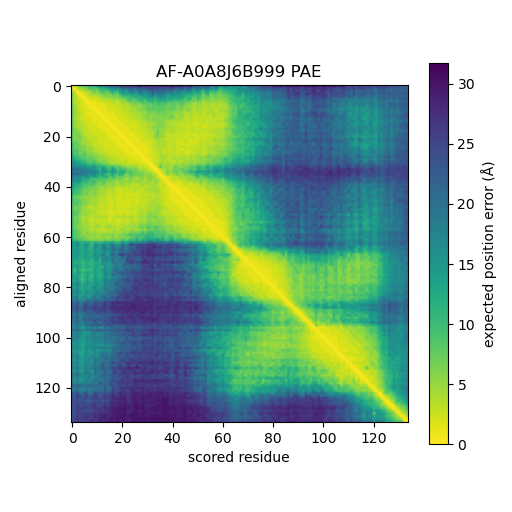79 GLU A C 1
ATOM 575 O O . GLU A 1 79 ? 18.216 -6.211 -12.284 1.00 85.50 79 GLU A O 1
ATOM 580 N N . THR A 1 80 ? 16.087 -6.352 -12.995 1.00 83.44 80 THR A N 1
ATOM 581 C CA . THR A 1 80 ? 16.258 -7.602 -13.754 1.00 83.44 80 THR A CA 1
ATOM 582 C C . THR A 1 80 ? 17.268 -7.427 -14.893 1.00 83.44 80 THR A C 1
ATOM 584 O O . THR A 1 80 ? 18.172 -8.242 -15.078 1.00 83.44 80 THR A O 1
ATOM 587 N N . VAL A 1 81 ? 17.160 -6.327 -15.645 1.00 84.69 81 VAL A N 1
ATOM 588 C CA . VAL A 1 81 ? 18.102 -5.998 -16.726 1.00 84.69 81 VAL A CA 1
ATOM 589 C C . VAL A 1 81 ? 19.501 -5.720 -16.174 1.00 84.69 81 VAL A C 1
ATOM 591 O O . VAL A 1 81 ? 20.491 -6.128 -16.781 1.00 84.69 81 VAL A O 1
ATOM 594 N N . ARG A 1 82 ? 19.610 -5.071 -15.007 1.00 83.56 82 ARG A N 1
ATOM 595 C CA . ARG A 1 82 ? 20.899 -4.826 -14.347 1.00 83.56 82 ARG A CA 1
ATOM 596 C C . ARG A 1 82 ? 21.628 -6.132 -14.033 1.00 83.56 82 ARG A C 1
ATOM 598 O O . ARG A 1 82 ? 22.827 -6.211 -14.281 1.00 83.56 82 ARG A O 1
ATOM 605 N N . GLU A 1 83 ? 20.924 -7.136 -13.516 1.00 80.06 83 GLU A N 1
ATOM 606 C CA . GLU A 1 83 ? 21.514 -8.448 -13.217 1.00 80.06 83 GLU A CA 1
ATOM 607 C C . GLU A 1 83 ? 21.995 -9.165 -14.486 1.00 80.06 83 GLU A C 1
ATOM 609 O O . GLU A 1 83 ? 23.110 -9.687 -14.509 1.00 80.06 83 GLU A O 1
ATOM 614 N N . LEU A 1 84 ? 21.215 -9.110 -15.572 1.00 78.56 84 LEU A N 1
ATOM 615 C CA . LEU A 1 84 ? 21.600 -9.672 -16.874 1.00 78.56 84 LEU A CA 1
ATOM 616 C C . LEU A 1 84 ? 22.860 -9.009 -17.460 1.00 78.56 84 LEU A C 1
ATOM 618 O O . LEU A 1 84 ? 23.697 -9.679 -18.062 1.00 78.56 84 LEU A O 1
ATOM 622 N N . LEU A 1 85 ? 23.026 -7.698 -17.264 1.00 78.50 85 LEU A N 1
ATOM 623 C CA . LEU A 1 85 ? 24.182 -6.937 -17.755 1.00 78.50 85 LEU A CA 1
ATOM 624 C C . LEU A 1 85 ? 25.450 -7.118 -16.906 1.00 78.50 85 LEU A C 1
ATOM 626 O O . LEU A 1 85 ? 26.538 -6.766 -17.359 1.00 78.50 85 LEU A O 1
ATOM 630 N N . GLN A 1 86 ? 25.336 -7.644 -15.685 1.00 78.94 86 GLN A N 1
ATOM 631 C CA . GLN A 1 86 ? 26.465 -7.769 -14.762 1.00 78.94 86 GLN A CA 1
ATOM 632 C C . GLN A 1 86 ? 27.396 -8.943 -15.110 1.00 78.94 86 GLN A C 1
ATOM 634 O O . GLN A 1 86 ? 28.563 -8.928 -14.719 1.00 78.94 86 GLN A O 1
ATOM 639 N N . ASN A 1 87 ? 26.913 -9.927 -15.879 1.00 75.06 87 ASN A N 1
ATOM 640 C CA . ASN A 1 87 ? 27.718 -11.043 -16.380 1.00 75.06 87 ASN A CA 1
ATOM 641 C C . ASN A 1 87 ? 27.353 -11.407 -17.837 1.00 75.06 87 ASN A C 1
ATOM 643 O O . ASN A 1 87 ? 26.704 -12.431 -18.068 1.00 75.06 87 ASN A O 1
ATOM 647 N N . PRO A 1 88 ? 27.766 -10.598 -18.833 1.00 70.50 88 PRO A N 1
ATOM 648 C CA . PRO A 1 88 ? 27.411 -10.804 -20.236 1.00 70.50 88 PRO A CA 1
ATOM 649 C C . PRO A 1 88 ? 28.197 -11.989 -20.813 1.00 70.50 88 PRO A C 1
ATOM 651 O O . PRO A 1 88 ? 29.273 -11.832 -21.385 1.00 70.50 88 PRO A O 1
ATOM 654 N N . THR A 1 89 ? 27.682 -13.198 -20.597 1.00 69.38 89 THR A N 1
ATOM 655 C CA . THR A 1 89 ? 28.342 -14.458 -20.978 1.00 69.38 89 THR A CA 1
ATOM 656 C C . THR A 1 89 ? 27.916 -14.952 -22.359 1.00 69.38 89 THR A C 1
ATOM 658 O O . THR A 1 89 ? 28.659 -15.705 -22.981 1.00 69.38 89 THR A O 1
ATOM 661 N N . GLU A 1 90 ? 26.776 -14.480 -22.871 1.00 71.50 90 GLU A N 1
ATOM 662 C CA . GLU A 1 90 ? 26.241 -14.834 -24.188 1.00 71.50 90 GLU A CA 1
ATOM 663 C C . GLU A 1 90 ? 25.665 -13.599 -24.905 1.00 71.50 90 GLU A C 1
ATOM 665 O O . GLU A 1 90 ? 25.210 -12.655 -24.246 1.00 71.50 90 GLU A O 1
ATOM 670 N N . PRO A 1 91 ? 25.695 -13.566 -26.253 1.00 67.38 91 PRO A N 1
ATOM 671 C CA . PRO A 1 91 ? 25.039 -12.515 -27.017 1.00 67.38 91 PRO A CA 1
ATOM 672 C C . PRO A 1 91 ? 23.532 -12.532 -26.743 1.00 67.38 91 PRO A C 1
ATOM 674 O O . PRO A 1 91 ? 22.869 -13.554 -26.880 1.00 67.38 91 PRO A O 1
ATOM 677 N N . LEU A 1 92 ? 22.984 -11.372 -26.37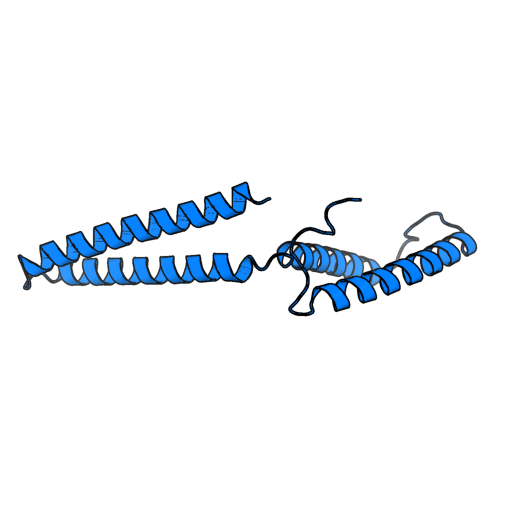7 1.00 71.88 92 LEU A N 1
ATOM 678 C CA . LEU A 1 92 ? 21.564 -11.228 -26.037 1.00 71.88 92 LEU A CA 1
ATOM 679 C C . LEU A 1 92 ? 20.636 -11.317 -27.260 1.00 71.88 92 LEU A C 1
ATOM 681 O O . LEU A 1 92 ? 19.424 -11.431 -27.095 1.00 71.88 92 LEU A O 1
ATOM 685 N N . ASN A 1 93 ? 21.177 -11.186 -28.476 1.00 73.88 93 ASN A N 1
ATOM 686 C CA . ASN A 1 93 ? 20.402 -11.151 -29.712 1.00 73.88 93 ASN A CA 1
ATOM 687 C C . ASN A 1 93 ? 21.276 -11.477 -30.939 1.00 73.88 93 ASN A C 1
ATOM 689 O O . ASN A 1 93 ? 22.454 -11.117 -30.966 1.00 73.88 93 ASN A O 1
ATOM 693 N N . ASP A 1 94 ? 20.684 -12.052 -31.989 1.00 79.69 94 ASP A N 1
ATOM 694 C CA . ASP A 1 94 ? 21.359 -12.444 -33.245 1.00 79.69 94 ASP A CA 1
ATOM 695 C C . ASP A 1 94 ? 21.552 -11.269 -34.231 1.00 79.69 94 ASP A C 1
ATOM 697 O O . ASP A 1 94 ? 21.628 -11.437 -35.450 1.00 79.69 94 ASP A O 1
ATOM 701 N N . HIS A 1 95 ? 21.564 -10.033 -33.728 1.00 80.19 95 HIS A N 1
ATOM 702 C CA . HIS A 1 95 ? 21.583 -8.832 -34.562 1.00 80.19 95 HIS A CA 1
ATOM 703 C C . HIS A 1 95 ? 22.998 -8.468 -35.016 1.00 80.19 95 HIS A C 1
ATOM 705 O O . HIS A 1 95 ? 23.959 -8.501 -34.248 1.00 80.19 95 HIS A O 1
ATOM 711 N N . SER A 1 96 ? 23.118 -8.039 -36.275 1.00 86.31 96 SER A N 1
ATOM 712 C CA . SER A 1 96 ? 24.365 -7.462 -36.781 1.00 86.31 96 SER A CA 1
ATOM 713 C C . SER A 1 96 ? 24.661 -6.121 -36.102 1.00 86.31 96 SER A C 1
ATOM 715 O O . SER A 1 96 ? 23.744 -5.379 -35.743 1.00 86.31 96 SER A O 1
ATOM 717 N N . TYR A 1 97 ? 25.945 -5.771 -35.989 1.00 83.62 97 TYR A N 1
ATOM 718 C CA . TYR A 1 97 ? 26.423 -4.531 -35.366 1.00 83.62 97 TYR A CA 1
ATOM 719 C C . TYR A 1 97 ? 25.671 -3.283 -35.856 1.00 83.62 97 TYR A C 1
ATOM 721 O O . TYR A 1 97 ? 25.210 -2.481 -35.048 1.00 83.62 97 TYR A O 1
ATOM 729 N N . PHE A 1 98 ? 25.475 -3.153 -37.172 1.00 87.62 98 PHE A N 1
ATOM 730 C CA . PHE A 1 98 ? 24.783 -2.004 -37.764 1.00 87.62 98 PHE A CA 1
ATOM 731 C C . PHE A 1 98 ? 23.296 -1.935 -37.399 1.00 87.62 98 PHE A C 1
ATOM 733 O O . PHE A 1 98 ? 22.764 -0.842 -37.235 1.00 87.62 98 PHE A O 1
ATOM 740 N N . HIS A 1 99 ? 22.642 -3.083 -37.212 1.00 85.56 99 HIS A N 1
ATOM 741 C CA . HIS A 1 99 ? 21.248 -3.129 -36.777 1.00 85.56 99 HIS A CA 1
ATOM 742 C C . HIS A 1 99 ? 21.123 -2.777 -35.288 1.00 85.56 99 HIS A C 1
ATOM 744 O O . HIS A 1 99 ? 20.212 -2.050 -34.902 1.00 85.56 99 HIS A O 1
ATOM 750 N N . CYS A 1 100 ? 22.066 -3.223 -34.449 1.00 84.62 100 CYS A N 1
ATOM 751 C CA . CYS A 1 100 ? 22.141 -2.786 -33.052 1.00 84.62 100 CYS A CA 1
ATOM 752 C C . CYS A 1 100 ? 22.371 -1.274 -32.939 1.00 84.62 100 CYS A C 1
ATOM 754 O O . CYS A 1 100 ? 21.726 -0.621 -32.122 1.00 84.62 100 CYS A O 1
ATOM 756 N N . LEU A 1 101 ? 23.256 -0.705 -33.765 1.00 86.69 101 LEU A N 1
ATOM 757 C CA . LEU A 1 101 ? 23.494 0.739 -33.791 1.00 86.69 101 LEU A CA 1
ATOM 758 C C . LEU A 1 101 ? 22.228 1.525 -34.140 1.00 86.69 101 LEU A C 1
ATOM 760 O O . LEU A 1 101 ? 21.920 2.502 -33.459 1.00 86.69 101 LEU A O 1
ATOM 764 N N . ASP A 1 102 ? 21.487 1.093 -35.159 1.00 87.19 102 ASP A N 1
ATOM 765 C CA . ASP A 1 102 ? 20.242 1.751 -35.556 1.00 87.19 102 ASP A CA 1
ATOM 766 C C . ASP A 1 102 ? 19.182 1.672 -34.446 1.00 87.19 102 ASP A C 1
ATOM 768 O O . ASP A 1 102 ? 18.588 2.684 -34.076 1.00 87.19 102 ASP A O 1
ATOM 772 N N . SER A 1 103 ? 19.043 0.508 -33.798 1.00 86.88 103 SER A N 1
ATOM 773 C CA . SER A 1 103 ? 18.153 0.340 -32.640 1.00 86.88 103 SER A CA 1
ATOM 774 C C . SER A 1 103 ? 18.534 1.238 -31.456 1.00 86.88 103 SER A C 1
ATOM 776 O O . SER A 1 103 ? 17.659 1.827 -30.824 1.00 86.88 103 SER A O 1
ATOM 778 N N . VAL A 1 104 ? 19.829 1.384 -31.151 1.00 86.88 104 VAL A N 1
ATOM 779 C CA . VAL A 1 104 ? 20.301 2.280 -30.080 1.00 86.88 104 VAL A CA 1
ATOM 780 C C . VAL A 1 104 ? 20.001 3.740 -30.418 1.00 86.88 104 VAL A C 1
ATOM 782 O O . VAL A 1 104 ? 19.534 4.488 -29.555 1.00 86.88 104 VAL A O 1
ATOM 785 N N . MET A 1 105 ? 20.229 4.152 -31.668 1.00 88.94 105 MET A N 1
ATOM 786 C CA . MET A 1 105 ? 19.925 5.509 -32.118 1.00 88.94 105 MET A CA 1
ATOM 787 C C . MET A 1 105 ? 18.426 5.800 -32.050 1.00 88.94 105 MET A C 1
ATOM 789 O O . MET A 1 105 ? 18.045 6.854 -31.540 1.00 88.94 105 MET A O 1
ATOM 793 N N . GLU A 1 106 ? 17.572 4.884 -32.500 1.00 86.06 106 GLU A N 1
ATOM 794 C CA . GLU A 1 106 ? 16.123 5.081 -32.465 1.00 86.06 106 GLU A CA 1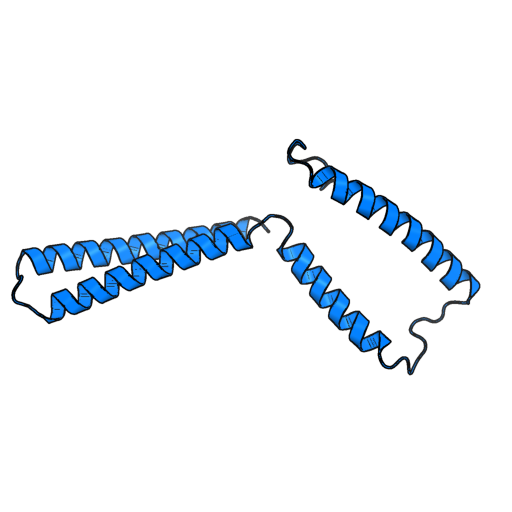
ATOM 795 C C . GLU A 1 106 ? 15.589 5.125 -31.028 1.00 86.06 106 GLU A C 1
ATOM 797 O O . GLU A 1 106 ? 14.893 6.075 -30.659 1.00 86.06 106 GLU A O 1
ATOM 802 N N . ASN A 1 107 ? 16.033 4.205 -30.163 1.00 84.62 107 ASN A N 1
ATOM 803 C CA . ASN A 1 107 ? 15.695 4.251 -28.740 1.00 84.62 107 ASN A CA 1
ATOM 804 C C . ASN A 1 107 ? 16.123 5.577 -28.102 1.00 84.62 107 ASN A C 1
ATOM 806 O O . ASN A 1 107 ? 15.349 6.182 -27.360 1.00 84.62 107 ASN A O 1
ATOM 810 N N . SER A 1 108 ? 17.318 6.090 -28.413 1.00 86.88 108 SER A N 1
ATOM 811 C CA . SER A 1 108 ? 17.804 7.347 -27.827 1.00 86.88 108 SER A CA 1
ATOM 812 C C . SER A 1 108 ? 16.885 8.544 -28.119 1.00 86.88 108 SER A C 1
ATOM 814 O O . SER A 1 108 ? 16.660 9.385 -27.239 1.00 86.88 108 SER A O 1
ATOM 816 N N . LYS A 1 109 ? 16.281 8.595 -29.316 1.00 84.88 109 LYS A N 1
ATOM 817 C CA . LYS A 1 109 ? 15.316 9.636 -29.700 1.00 84.88 109 LYS A CA 1
ATOM 818 C C . LYS A 1 109 ? 14.028 9.499 -28.901 1.00 84.88 109 LYS A C 1
ATOM 820 O O . LYS A 1 109 ? 13.551 10.488 -28.341 1.00 84.88 109 LYS A O 1
ATOM 825 N N . VAL A 1 110 ? 13.506 8.275 -28.805 1.00 83.62 110 VAL A N 1
ATOM 826 C CA . VAL A 1 110 ? 12.282 7.968 -28.057 1.00 83.62 110 VAL A CA 1
ATOM 827 C C . VAL A 1 110 ? 12.451 8.333 -26.585 1.00 83.62 110 VAL A C 1
ATOM 829 O O . VAL A 1 110 ? 11.661 9.115 -26.067 1.00 83.62 110 VAL A O 1
ATOM 832 N N . HIS A 1 111 ? 13.521 7.881 -25.923 1.00 77.62 111 HIS A N 1
ATOM 833 C CA . HIS A 1 111 ? 13.782 8.213 -24.516 1.00 77.62 111 HIS A CA 1
ATOM 834 C C . HIS A 1 111 ? 13.897 9.727 -24.280 1.00 77.62 111 HIS A C 1
ATOM 836 O O . HIS A 1 111 ? 13.373 10.243 -23.289 1.00 77.62 111 HIS A O 1
ATOM 842 N N . THR A 1 112 ? 14.547 10.453 -25.195 1.00 75.31 112 THR A N 1
ATOM 843 C CA . THR A 1 112 ? 14.670 11.918 -25.113 1.00 75.31 112 THR A CA 1
ATOM 844 C C . THR A 1 112 ? 13.308 12.605 -25.251 1.00 75.31 112 THR A C 1
ATOM 846 O O . THR A 1 112 ? 13.001 13.527 -24.490 1.00 75.31 112 THR A O 1
ATOM 849 N N . CYS A 1 113 ? 12.465 12.130 -26.171 1.00 70.12 113 CYS A N 1
ATOM 850 C CA . CYS A 1 113 ? 11.106 12.631 -26.365 1.00 70.12 113 CYS A CA 1
ATOM 851 C C . CYS A 1 113 ? 10.221 12.349 -25.139 1.00 70.12 113 CYS A C 1
ATOM 853 O O . CYS A 1 113 ? 9.642 13.278 -24.574 1.00 70.12 113 CYS A O 1
ATOM 855 N N . THR A 1 114 ? 10.209 11.103 -24.653 1.00 74.88 114 THR A N 1
ATOM 856 C CA . THR A 1 114 ? 9.467 10.682 -23.455 1.00 74.88 114 THR A CA 1
ATOM 857 C C . THR A 1 114 ? 9.865 11.506 -22.237 1.00 74.88 114 THR A C 1
ATOM 859 O O . THR A 1 114 ? 9.001 12.007 -21.521 1.00 74.88 114 THR A O 1
ATOM 862 N N . ARG A 1 115 ? 11.168 11.744 -22.029 1.00 75.44 115 ARG A N 1
ATOM 863 C CA . ARG A 1 115 ? 11.651 12.599 -20.937 1.00 75.44 115 ARG A CA 1
ATOM 864 C C . ARG A 1 115 ? 11.101 14.022 -21.039 1.00 75.44 115 ARG A C 1
ATOM 866 O O . ARG A 1 115 ? 10.688 14.576 -20.025 1.00 75.44 115 ARG A O 1
ATOM 873 N N . SER A 1 116 ? 11.066 14.606 -22.237 1.00 72.56 116 SER A N 1
ATOM 874 C CA . SER A 1 116 ? 10.498 15.944 -22.451 1.00 72.56 116 SER A CA 1
ATOM 875 C C . SER A 1 116 ? 9.000 16.001 -22.114 1.00 72.56 116 SER A C 1
ATOM 877 O O . SER A 1 116 ? 8.552 16.932 -21.440 1.00 72.56 116 SER A O 1
ATOM 879 N N . ILE A 1 117 ? 8.240 14.977 -22.515 1.00 66.31 117 ILE A N 1
ATOM 880 C CA . ILE A 1 117 ? 6.794 14.867 -22.268 1.00 66.31 117 ILE A CA 1
ATOM 881 C C . ILE A 1 117 ? 6.502 14.680 -20.769 1.00 66.31 117 ILE A C 1
ATOM 883 O O . ILE A 1 117 ? 5.697 15.421 -20.203 1.00 66.31 117 ILE A O 1
ATOM 887 N N . CYS A 1 118 ? 7.197 13.757 -20.093 1.00 66.62 118 CYS A N 1
ATOM 888 C CA . CYS A 1 118 ? 7.021 13.515 -18.656 1.00 66.62 118 CYS A CA 1
ATOM 889 C C . CYS A 1 118 ? 7.364 14.750 -17.804 1.00 66.62 118 CYS A C 1
ATOM 891 O O . CYS A 1 118 ? 6.674 15.038 -16.821 1.00 66.62 118 CYS A O 1
ATOM 893 N N . LEU A 1 119 ? 8.397 15.512 -18.187 1.00 65.69 119 LEU A N 1
ATOM 894 C CA . LEU A 1 119 ? 8.770 16.754 -17.500 1.00 65.69 119 LEU A CA 1
ATOM 895 C C . LEU A 1 119 ? 7.701 17.850 -17.645 1.00 65.69 119 LEU A C 1
ATOM 897 O O . LEU A 1 119 ? 7.446 18.569 -16.682 1.00 65.69 119 LEU A O 1
ATOM 901 N N . HIS A 1 120 ? 7.035 17.954 -18.800 1.00 61.66 120 HIS A N 1
ATOM 902 C CA . HIS A 1 120 ? 5.925 18.898 -18.992 1.00 61.66 120 HIS A CA 1
ATOM 903 C C . HIS A 1 120 ? 4.664 18.494 -18.211 1.00 61.66 120 HIS A C 1
ATOM 905 O O . HIS A 1 120 ? 4.001 19.350 -17.626 1.00 61.66 120 HIS A O 1
ATOM 911 N N . GLN A 1 121 ? 4.347 17.197 -18.156 1.00 56.53 121 GLN A N 1
ATOM 912 C CA . GLN A 1 121 ? 3.160 16.670 -17.467 1.00 56.53 121 GLN A CA 1
ATOM 913 C C . GLN A 1 121 ? 3.242 16.799 -15.935 1.00 56.53 121 GLN A C 1
ATOM 915 O O . GLN A 1 121 ? 2.214 16.894 -15.270 1.00 56.53 121 GLN A O 1
ATOM 920 N N . SER A 1 122 ? 4.454 16.851 -15.377 1.00 56.19 122 SER A N 1
ATOM 921 C CA . SER A 1 122 ? 4.696 17.016 -13.934 1.00 56.19 122 SER A CA 1
ATOM 922 C C . SER A 1 122 ? 4.485 18.457 -13.436 1.00 56.19 122 SER A C 1
ATOM 924 O O . SER A 1 122 ? 4.589 18.719 -12.238 1.00 56.19 122 SER A O 1
ATOM 926 N N . SER A 1 123 ? 4.206 19.407 -14.338 1.00 51.38 123 SER A N 1
ATOM 927 C CA . SER A 1 123 ? 3.946 20.806 -13.991 1.00 51.38 123 SER A CA 1
ATOM 928 C C . SER A 1 123 ? 2.484 21.006 -13.543 1.00 51.38 123 SER A C 1
ATOM 930 O O . SER A 1 123 ? 1.572 20.512 -14.220 1.00 51.38 123 SER A O 1
ATOM 932 N N . PRO A 1 124 ? 2.220 21.720 -12.427 1.00 48.25 124 PRO A N 1
ATOM 933 C CA . PRO A 1 124 ? 0.886 21.872 -11.843 1.00 48.25 124 PRO A CA 1
ATOM 934 C C . PRO A 1 124 ? 0.009 22.795 -12.702 1.00 48.25 124 PRO A C 1
ATOM 936 O O . PRO A 1 124 ? -0.083 23.997 -12.470 1.00 48.25 124 PRO A O 1
ATOM 939 N N . GLY A 1 125 ? -0.623 22.235 -13.731 1.00 54.72 125 GLY A N 1
ATOM 940 C CA . GLY A 1 125 ? -1.519 22.975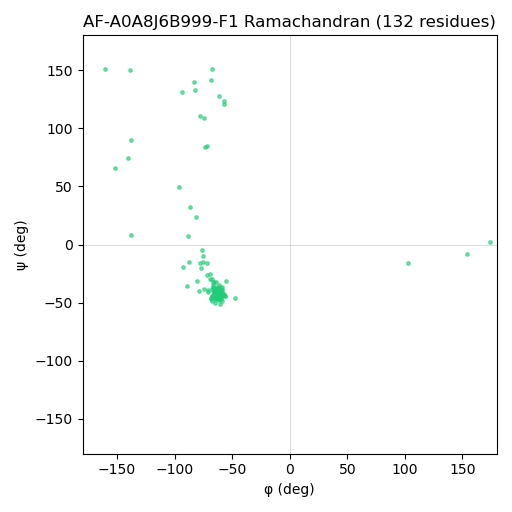 -14.628 1.00 54.72 125 GLY A CA 1
ATOM 941 C C . GLY A 1 125 ? -2.035 22.191 -15.835 1.00 54.72 125 GLY A C 1
ATOM 942 O O . GLY A 1 125 ? -2.756 22.748 -16.658 1.00 54.72 125 GLY A O 1
ATOM 943 N N . SER A 1 126 ? -1.679 20.914 -15.971 1.00 49.62 126 SER A N 1
ATOM 944 C CA . SER A 1 126 ? -2.063 20.092 -17.116 1.00 49.62 126 SER A CA 1
ATOM 945 C C . SER A 1 126 ? -3.359 19.302 -16.830 1.00 49.62 126 SER A C 1
ATOM 947 O O . SER A 1 126 ? -3.490 18.700 -15.762 1.00 49.62 126 SER A O 1
ATOM 949 N N . PRO A 1 127 ? -4.355 19.325 -17.740 1.00 42.03 127 PRO A N 1
ATOM 950 C CA . PRO A 1 127 ? -5.644 18.674 -17.517 1.00 42.03 127 PRO A CA 1
ATOM 951 C C . PRO A 1 127 ? -5.507 17.139 -17.496 1.00 42.03 127 PRO A C 1
ATOM 953 O O . PRO A 1 127 ? -4.760 16.578 -18.304 1.00 42.03 127 PRO A O 1
ATO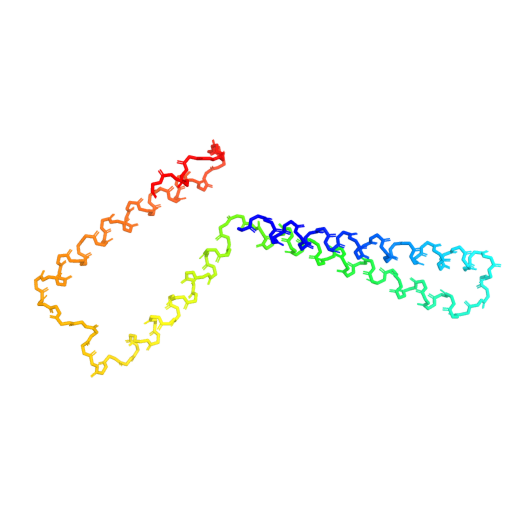M 956 N N . PRO A 1 128 ? -6.239 16.432 -16.614 1.00 42.97 128 PRO A N 1
ATOM 957 C CA . PRO A 1 128 ? -6.215 14.976 -16.564 1.00 42.97 128 PRO A CA 1
ATOM 958 C C . PRO A 1 128 ? -6.996 14.405 -17.756 1.00 42.97 128 PRO A C 1
ATOM 960 O O . PRO A 1 128 ? -8.221 14.504 -17.793 1.00 42.97 128 PRO A O 1
ATOM 963 N N . GLY A 1 129 ? -6.308 13.803 -18.734 1.00 48.75 129 GLY A N 1
ATOM 964 C CA . GLY A 1 129 ? -6.986 13.013 -19.774 1.00 48.75 129 GLY A CA 1
ATOM 965 C C . GLY A 1 129 ? -6.313 12.859 -21.139 1.00 48.75 129 GLY A C 1
ATOM 966 O O . GLY A 1 129 ? -6.803 12.065 -21.934 1.00 48.75 129 GLY A O 1
ATOM 967 N N . SER A 1 130 ? -5.213 13.548 -21.449 1.00 44.97 130 SER A N 1
ATOM 968 C CA . SER A 1 130 ? -4.766 13.621 -22.855 1.00 44.97 130 SER A CA 1
ATOM 969 C C . SER A 1 130 ? -3.821 12.519 -23.355 1.00 44.97 130 SER A C 1
ATOM 971 O O . SER A 1 130 ? -3.333 12.657 -24.470 1.00 44.97 130 SER A O 1
ATOM 973 N N . VAL A 1 131 ? -3.522 11.449 -22.603 1.00 49.84 131 VAL A N 1
ATOM 974 C CA . VAL A 1 131 ? -2.417 10.547 -23.019 1.00 49.84 131 VAL A CA 1
ATOM 975 C C . VAL A 1 131 ? -2.623 9.035 -22.898 1.00 49.84 131 VAL A C 1
ATOM 977 O O . VAL A 1 131 ? -1.702 8.293 -23.208 1.00 49.84 131 VAL A O 1
ATOM 980 N N . PHE A 1 132 ? -3.820 8.535 -22.578 1.00 41.53 132 PHE A N 1
ATOM 981 C CA . PHE A 1 132 ? -4.124 7.096 -22.735 1.00 41.53 132 PHE A CA 1
ATOM 982 C C . PHE A 1 132 ? -4.833 6.815 -24.071 1.00 41.53 132 PHE A C 1
ATOM 984 O O . PHE A 1 132 ? -5.902 6.211 -24.122 1.00 41.53 132 PHE A O 1
ATOM 991 N N . GLY A 1 133 ? -4.263 7.336 -25.157 1.00 41.28 133 GLY A N 1
ATOM 992 C CA . GLY A 1 133 ? -4.833 7.259 -26.498 1.00 41.28 133 GLY A CA 1
ATOM 993 C C . GLY A 1 133 ? -3.757 7.296 -27.573 1.00 41.28 133 GLY A C 1
ATOM 994 O O . GLY A 1 133 ? -3.682 8.264 -28.321 1.00 41.28 133 GLY A O 1
ATOM 995 N N . ALA A 1 134 ? -2.931 6.255 -27.613 1.00 33.22 134 ALA A N 1
ATOM 996 C CA . ALA A 1 134 ? -2.268 5.744 -28.809 1.00 33.22 134 ALA A CA 1
ATOM 997 C C . ALA A 1 134 ? -1.901 4.280 -28.546 1.00 33.22 134 ALA A C 1
ATOM 999 O O . ALA A 1 134 ? -1.279 4.028 -27.490 1.00 33.22 134 ALA A O 1
#